Protein AF-A0A1H8SR52-F1 (afdb_monomer)

Secondary structure (DSSP, 8-state):
--------HHHHHHHHS------HHHHHHHHHHHHHHHHHHHHHHHHHHHHHHT-HHHHHHHHHHHHHHHHHHHHHHHS-SSSPPP---HHHHHHHHHHHHHHHHHHHHHHHHHTSSPBTTB-TTSSTTHHHHHHHHHHHHHHHHHHHHHHHHTT-----

Solvent-accessible surface area (backbone atoms only — not comparable to full-atom values): 8912 Å² total; per-residue (Å²): 134,83,83,82,86,62,79,53,67,74,58,57,54,60,71,70,46,78,74,72,80,78,48,72,66,56,53,48,52,49,36,36,51,55,25,40,54,51,49,54,64,42,29,44,68,52,50,51,56,53,62,73,67,72,44,67,64,63,47,53,24,48,49,38,18,49,53,29,36,23,51,40,44,17,43,28,65,72,59,45,82,73,63,62,58,68,74,91,43,78,67,51,49,53,51,47,33,51,50,51,34,50,31,52,52,48,10,54,52,50,18,55,65,74,60,72,59,84,53,92,95,50,70,43,84,83,48,71,52,55,62,27,17,53,45,10,18,49,36,19,41,52,47,52,67,45,44,35,57,54,42,40,76,72,70,65,64,73,89,127

Radius of gyration: 21.66 Å; Cα contacts (8 Å, |Δi|>4): 151; chains: 1; bounding box: 38×50×80 Å

InterPro domains:
  IPR058528 Domain of unknown function DUF8215 [PF26650] (25-154)

Sequence (160 aa):
MPPNRGTDLSTEQRQLRPRKEESSFSKWLQDVFDATAEVLVFTIPILGVVFLTGDVEVTFILLAALCSLVLGVAIQRHRPLGLPWPGMTPLLVLVRLVVYNVALAAGLALGGLLFADPIVGFSWVEQPILGPSLIAALVGVVAVVGFPYLARALGHVRHG

Foldseek 3Di:
DDDPPDDPVVNVVVVPPPPDPQDLVNLLVVLLVVLLVLLCVLQVVVVVVLVVVVDPLLVLLLVLLSVLLSNLRSCCQSPNPPFHDFDDDPVLSVVSSVLSNVLQVVLQVCLCVVQVDADPPDPCVVVVRPSSSVSSSVSSNVSSNCSSVVCVVVVRRDDD

Organism: NCBI:txid660520

Structure (mmCIF, N/CA/C/O backbone):
data_AF-A0A1H8SR52-F1
#
_entry.id   AF-A0A1H8SR52-F1
#
loop_
_atom_site.group_PDB
_atom_site.id
_atom_site.type_symbol
_atom_site.label_atom_id
_atom_site.label_alt_id
_atom_site.label_comp_id
_atom_site.label_asym_id
_atom_site.label_entity_id
_atom_site.label_seq_id
_atom_site.pdbx_PDB_ins_code
_atom_site.Cartn_x
_atom_site.Cartn_y
_atom_site.Cartn_z
_atom_site.occupancy
_atom_site.B_iso_or_equiv
_atom_site.auth_seq_id
_atom_site.auth_comp_id
_atom_site.auth_asym_id
_atom_site.auth_atom_id
_atom_site.pdbx_PDB_model_num
ATOM 1 N N . MET A 1 1 ? 11.692 35.547 50.231 1.00 48.94 1 MET A N 1
ATOM 2 C CA . MET A 1 1 ? 10.451 35.021 49.625 1.00 48.94 1 MET A CA 1
ATOM 3 C C . MET A 1 1 ? 10.848 34.109 48.474 1.00 48.94 1 MET A C 1
ATOM 5 O O . MET A 1 1 ? 11.544 34.594 47.590 1.00 48.94 1 MET A O 1
ATOM 9 N N . PRO A 1 2 ? 10.538 32.804 48.515 1.00 50.22 2 PRO A N 1
ATOM 10 C CA . PRO A 1 2 ? 10.863 31.903 47.415 1.00 50.22 2 PRO A CA 1
ATOM 11 C C . PRO A 1 2 ? 9.919 32.150 46.220 1.00 50.22 2 PRO A C 1
ATOM 13 O O . PRO A 1 2 ? 8.781 32.578 46.427 1.00 50.22 2 PRO A O 1
ATOM 16 N N . PRO A 1 3 ? 10.372 31.920 44.975 1.00 52.81 3 PRO A N 1
ATOM 17 C CA . PRO A 1 3 ? 9.579 32.180 43.780 1.00 52.81 3 PRO A CA 1
ATOM 18 C C . PRO A 1 3 ? 8.415 31.189 43.664 1.00 52.81 3 PRO A C 1
ATOM 20 O O . PRO A 1 3 ? 8.591 29.974 43.762 1.00 52.81 3 PRO A O 1
ATOM 23 N N . ASN A 1 4 ? 7.223 31.741 43.449 1.00 59.91 4 ASN A N 1
ATOM 24 C CA . ASN A 1 4 ? 5.961 31.037 43.263 1.00 59.91 4 ASN A CA 1
ATOM 25 C C . ASN A 1 4 ? 6.012 30.188 41.977 1.00 59.91 4 ASN A C 1
ATOM 27 O O . ASN A 1 4 ? 5.739 30.685 40.887 1.00 59.91 4 ASN A O 1
ATOM 31 N N . ARG A 1 5 ? 6.387 28.906 42.090 1.00 60.75 5 ARG A N 1
ATOM 32 C CA . ARG A 1 5 ? 6.192 27.889 41.038 1.00 60.75 5 ARG A CA 1
ATOM 33 C C . ARG A 1 5 ? 4.723 27.451 41.024 1.00 60.75 5 ARG A C 1
ATOM 35 O O . ARG A 1 5 ? 4.415 26.295 41.286 1.00 60.75 5 ARG A O 1
ATOM 42 N N . GLY A 1 6 ? 3.825 28.396 40.780 1.00 58.75 6 GLY A N 1
ATOM 43 C CA . GLY A 1 6 ? 2.430 28.112 40.478 1.00 58.75 6 GLY A CA 1
ATOM 44 C C . GLY A 1 6 ? 2.286 28.059 38.968 1.00 58.75 6 GLY A C 1
ATOM 45 O O . GLY A 1 6 ? 2.507 29.068 38.300 1.00 58.75 6 GLY A O 1
ATOM 46 N N . THR A 1 7 ? 1.964 26.887 38.429 1.00 60.34 7 THR A N 1
ATOM 47 C CA . THR A 1 7 ? 1.336 26.770 37.114 1.00 60.34 7 THR A CA 1
ATOM 48 C C . THR A 1 7 ? 0.222 27.808 37.036 1.00 60.34 7 THR A C 1
ATOM 50 O O . THR A 1 7 ? -0.629 27.880 37.918 1.00 60.34 7 THR A O 1
ATOM 53 N N . ASP A 1 8 ? 0.290 28.688 36.037 1.00 72.06 8 ASP A N 1
ATOM 54 C CA . ASP A 1 8 ? -0.701 29.745 35.856 1.00 72.06 8 ASP A CA 1
ATOM 55 C C . ASP A 1 8 ? -2.099 29.104 35.838 1.00 72.06 8 ASP A C 1
ATOM 57 O O . ASP A 1 8 ? -2.333 28.146 35.096 1.00 72.06 8 ASP A O 1
ATOM 61 N N . LEU A 1 9 ? -3.018 29.611 36.665 1.00 61.41 9 LEU A N 1
ATOM 62 C CA . LEU A 1 9 ? -4.398 29.123 36.777 1.00 61.41 9 LEU A CA 1
ATOM 63 C C . LEU A 1 9 ? -5.088 29.082 35.405 1.00 61.41 9 LEU A C 1
ATOM 65 O O . LEU A 1 9 ? -5.929 28.219 35.151 1.00 61.41 9 LEU A O 1
ATOM 69 N N . SER A 1 10 ? -4.682 29.969 34.490 1.00 63.56 10 SER A N 1
ATOM 70 C CA . SER A 1 10 ? -5.146 29.975 33.100 1.00 63.56 10 SER A CA 1
ATOM 71 C C . SER A 1 10 ? -4.741 28.709 32.320 1.00 63.56 10 SER A C 1
ATOM 73 O O . SER A 1 10 ? -5.461 28.263 31.422 1.00 63.56 10 SER A O 1
ATOM 75 N N . THR A 1 11 ? -3.612 28.096 32.681 1.00 62.91 11 THR A N 1
ATOM 76 C CA . THR A 1 11 ? -3.069 26.868 32.085 1.00 62.91 11 THR A CA 1
ATOM 77 C C . THR A 1 11 ? -3.780 25.633 32.635 1.00 62.91 11 THR A C 1
ATOM 79 O O . THR A 1 11 ? -4.145 24.749 31.860 1.00 62.91 11 THR A O 1
ATOM 82 N N . GLU A 1 12 ? -4.071 25.598 33.937 1.00 64.31 12 GLU A N 1
ATOM 83 C CA . GLU A 1 12 ? -4.844 24.510 34.560 1.00 64.31 12 GLU A CA 1
ATOM 84 C C . GLU A 1 12 ? -6.306 24.504 34.087 1.00 64.31 12 GLU A C 1
ATOM 86 O O . GLU A 1 12 ? -6.859 23.455 33.749 1.00 64.31 12 GLU A O 1
ATOM 91 N N . GLN A 1 13 ? -6.917 25.680 33.918 1.00 63.00 13 GLN A N 1
ATOM 92 C CA . GLN A 1 13 ? -8.271 25.798 33.364 1.00 63.00 13 GLN A CA 1
ATOM 93 C C . GLN A 1 13 ? -8.375 25.335 31.901 1.00 63.00 13 GLN A C 1
ATOM 95 O O . GLN A 1 13 ? -9.432 24.863 31.478 1.00 63.00 13 GLN A O 1
ATOM 100 N N . ARG A 1 14 ? -7.291 25.422 31.114 1.00 60.44 14 ARG A N 1
ATOM 101 C CA . ARG A 1 14 ? -7.257 24.877 29.744 1.00 60.44 14 ARG A CA 1
ATOM 102 C C . ARG A 1 14 ? -7.215 23.351 29.719 1.00 60.44 14 ARG A C 1
ATOM 104 O O . ARG A 1 14 ? -7.763 22.774 28.784 1.00 60.44 14 ARG A O 1
ATOM 111 N N . GLN A 1 15 ? -6.610 22.713 30.721 1.00 60.88 15 GLN A N 1
ATOM 112 C CA . GLN A 1 15 ? -6.565 21.250 30.836 1.00 60.88 15 GLN A CA 1
ATOM 113 C C . GLN A 1 15 ? -7.907 20.659 31.289 1.00 60.88 15 GLN A C 1
ATOM 115 O O . GLN A 1 15 ? -8.252 19.551 30.889 1.00 60.88 15 GLN A O 1
ATOM 120 N N . LEU A 1 16 ? -8.680 21.414 32.076 1.00 57.12 16 LEU A N 1
ATOM 121 C CA . LEU A 1 16 ? -9.991 21.000 32.591 1.00 57.12 16 LEU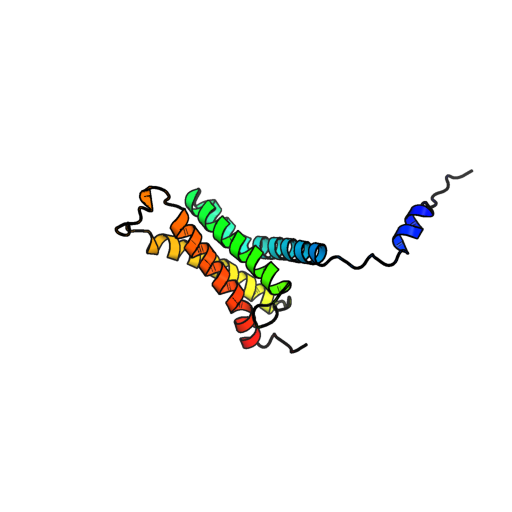 A CA 1
ATOM 122 C C . LEU A 1 16 ? -11.153 21.275 31.628 1.00 57.12 16 LEU A C 1
ATOM 124 O O . LEU A 1 16 ? -12.273 20.818 31.865 1.00 57.12 16 LEU A O 1
ATOM 128 N N . ARG A 1 17 ? -10.925 22.028 30.544 1.00 55.34 17 ARG A N 1
ATOM 129 C CA . ARG A 1 17 ? -11.972 22.278 29.553 1.00 55.34 17 ARG A CA 1
ATOM 130 C C . ARG A 1 17 ? -12.298 20.953 28.853 1.00 55.34 17 ARG A C 1
ATOM 132 O O . ARG A 1 17 ? -11.373 20.338 28.321 1.00 55.34 17 ARG A O 1
ATOM 139 N N . PRO A 1 18 ? -13.577 20.526 28.795 1.00 57.84 18 PRO A N 1
ATOM 140 C CA . PRO A 1 18 ? -13.975 19.379 27.989 1.00 57.84 18 PRO A CA 1
ATOM 141 C C . PRO A 1 18 ? -13.397 19.573 26.592 1.00 57.84 18 PRO A C 1
ATOM 143 O O . PRO A 1 18 ? -13.639 20.612 25.966 1.00 57.84 18 PRO A O 1
ATOM 146 N N . ARG A 1 19 ? -12.536 18.644 26.158 1.00 60.78 19 ARG A N 1
ATOM 147 C CA . ARG A 1 19 ? -11.845 18.749 24.873 1.00 60.78 19 ARG A CA 1
ATOM 148 C C . ARG A 1 19 ? -12.929 18.936 23.819 1.00 60.78 19 ARG A C 1
ATOM 150 O O . ARG A 1 19 ? -13.797 18.080 23.686 1.00 60.78 19 ARG A O 1
ATOM 157 N N . LYS A 1 20 ? -12.922 20.099 23.155 1.00 61.72 20 LYS A N 1
ATOM 158 C CA . LYS A 1 20 ? -13.874 20.444 22.093 1.00 61.72 20 LYS A CA 1
ATOM 159 C C . LYS A 1 20 ? -13.948 19.235 21.163 1.00 61.72 20 LYS A C 1
ATOM 161 O O . LYS A 1 20 ? -12.884 18.771 20.752 1.00 61.72 20 LYS A O 1
ATOM 166 N N . GLU A 1 21 ? -15.154 18.709 20.933 1.00 61.69 21 GLU A N 1
ATOM 167 C CA . GLU A 1 21 ? -15.366 17.514 20.113 1.00 61.69 21 GLU A CA 1
ATOM 168 C C . GLU A 1 21 ? -14.483 17.587 18.873 1.00 61.69 21 GLU A C 1
ATOM 170 O O . GLU A 1 21 ? -14.488 18.576 18.133 1.00 61.69 21 GLU A O 1
ATOM 175 N N . GLU A 1 22 ? -13.632 16.578 18.725 1.00 70.44 22 GLU A N 1
ATOM 176 C CA . GLU A 1 22 ? -12.631 16.566 17.679 1.00 70.44 22 GLU A CA 1
ATOM 177 C C . GLU A 1 22 ? -13.330 16.570 16.319 1.00 70.44 22 GLU A C 1
ATOM 179 O O . GLU A 1 22 ? -14.153 15.696 16.029 1.00 70.44 22 GLU A O 1
ATOM 184 N N . SER A 1 23 ? -13.032 17.581 15.499 1.00 84.69 23 SER A N 1
ATOM 185 C CA . SER A 1 23 ? -13.690 17.746 14.207 1.00 84.69 23 SER A CA 1
ATOM 186 C C . SER A 1 23 ? -13.415 16.536 13.313 1.00 84.69 23 SER A C 1
ATOM 188 O O . SER A 1 23 ? -12.329 15.956 13.344 1.00 84.69 23 SER A O 1
ATOM 190 N N . SER A 1 24 ? -14.381 16.172 12.461 1.00 87.19 24 SER A N 1
ATOM 191 C CA . SER A 1 24 ? -14.206 15.076 11.492 1.00 87.19 24 SER A CA 1
ATOM 192 C C . SER A 1 24 ? -12.951 15.260 10.631 1.00 87.19 24 SER A C 1
ATOM 194 O O . SER A 1 24 ? -12.305 14.282 10.272 1.00 87.19 24 SER A O 1
ATOM 196 N N . PHE A 1 25 ? -12.591 16.513 10.332 1.00 88.06 25 PHE A N 1
ATOM 197 C CA . PHE A 1 25 ? -11.381 16.855 9.592 1.00 88.06 25 PHE A CA 1
ATOM 198 C C . PHE A 1 25 ? -10.096 16.597 10.395 1.00 88.06 25 PHE A C 1
ATOM 200 O O . PHE A 1 25 ? -9.133 16.089 9.834 1.00 88.06 25 PHE A O 1
ATOM 207 N N . SER A 1 26 ? -10.088 16.890 11.703 1.00 89.62 26 SER A N 1
ATOM 208 C CA . SER A 1 26 ? -8.954 16.581 12.589 1.00 89.62 26 SER A CA 1
ATOM 209 C C . SER A 1 26 ? -8.695 15.077 12.641 1.00 89.62 26 SER A C 1
ATOM 211 O O . SER A 1 26 ? -7.561 14.649 12.447 1.00 89.62 26 SER A O 1
ATOM 213 N N . LYS A 1 27 ? -9.756 14.274 12.795 1.00 90.19 27 LYS A N 1
ATOM 214 C CA . LYS A 1 27 ? -9.646 12.807 12.780 1.00 90.19 27 LYS A CA 1
ATOM 215 C C . LYS A 1 27 ? -9.139 12.284 11.443 1.00 90.19 27 LYS A C 1
ATOM 217 O O . LYS A 1 27 ? -8.243 11.457 11.418 1.00 90.19 27 LYS A O 1
ATOM 222 N N . TRP A 1 28 ? -9.660 12.812 10.334 1.00 91.38 28 TRP A N 1
ATOM 223 C CA . TRP A 1 28 ? -9.183 12.435 9.004 1.00 91.38 28 TRP A CA 1
ATOM 224 C C . TRP A 1 28 ? -7.696 12.764 8.803 1.00 91.38 28 TRP A C 1
ATOM 226 O O . TRP A 1 28 ? -6.951 11.931 8.296 1.00 91.38 28 TRP A O 1
ATOM 236 N N . LEU A 1 29 ? -7.234 13.941 9.241 1.00 93.88 29 LEU A N 1
ATOM 237 C CA . LEU A 1 29 ? -5.808 14.279 9.197 1.00 93.88 29 LEU A CA 1
ATOM 238 C C . LEU A 1 29 ? -4.975 13.333 10.063 1.00 93.88 29 LEU A C 1
ATOM 240 O O . LEU A 1 29 ? -3.909 12.901 9.631 1.00 93.88 29 LEU A O 1
ATOM 244 N N . GLN A 1 30 ? -5.457 12.992 11.258 1.00 93.56 30 GLN A N 1
ATOM 245 C CA . GLN A 1 30 ? -4.795 12.017 12.118 1.00 93.56 30 GLN A CA 1
ATOM 246 C C . GLN A 1 30 ? -4.700 10.644 11.436 1.00 93.56 30 GLN A C 1
ATOM 248 O O . GLN A 1 30 ? -3.617 10.064 11.407 1.00 93.56 30 GLN A O 1
ATOM 253 N N . ASP A 1 31 ? -5.776 10.175 10.796 1.00 94.44 31 ASP A N 1
ATOM 254 C CA . ASP A 1 31 ? -5.782 8.926 10.027 1.00 94.44 31 ASP A CA 1
ATOM 255 C C . ASP A 1 31 ? -4.743 8.953 8.894 1.00 94.44 31 ASP A C 1
ATOM 257 O O . ASP A 1 31 ? -4.055 7.954 8.672 1.00 94.44 31 ASP A O 1
ATOM 261 N N . VAL A 1 32 ? -4.592 10.092 8.205 1.00 96.44 32 VAL A N 1
ATOM 262 C CA . VAL A 1 32 ? -3.574 10.294 7.159 1.00 96.44 32 VAL A CA 1
ATOM 263 C C . VAL A 1 32 ? -2.159 10.261 7.736 1.00 96.44 32 VAL A C 1
ATOM 265 O O . VAL A 1 32 ? -1.299 9.585 7.170 1.00 96.44 32 VAL A O 1
ATOM 268 N N . PHE A 1 33 ? -1.892 10.942 8.854 1.00 96.50 33 PHE A N 1
ATOM 269 C CA . PHE A 1 33 ? -0.571 10.917 9.494 1.00 96.50 33 PHE A CA 1
ATOM 270 C C . PHE A 1 33 ? -0.208 9.521 10.004 1.00 96.50 33 PHE A C 1
ATOM 272 O O . PHE A 1 33 ? 0.896 9.043 9.737 1.00 96.50 33 PHE A O 1
ATOM 279 N N . ASP A 1 34 ? -1.142 8.837 10.661 1.00 95.50 34 ASP A N 1
ATOM 280 C CA . ASP A 1 34 ? -0.924 7.486 11.173 1.00 95.50 34 ASP A CA 1
ATOM 281 C C . ASP A 1 34 ? -0.740 6.479 10.028 1.00 95.50 34 ASP A C 1
ATOM 283 O O . ASP A 1 34 ? 0.090 5.573 10.125 1.00 95.50 34 ASP A O 1
ATOM 287 N N . ALA A 1 35 ? -1.485 6.630 8.926 1.00 96.38 35 ALA A N 1
ATOM 288 C CA . ALA A 1 35 ? -1.289 5.834 7.716 1.00 96.38 35 ALA A CA 1
ATOM 289 C C . ALA A 1 35 ? 0.077 6.113 7.074 1.00 96.38 35 ALA A C 1
ATOM 291 O O . ALA A 1 35 ? 0.766 5.180 6.671 1.00 96.38 35 ALA A O 1
ATOM 292 N N . THR A 1 36 ? 0.495 7.380 7.024 1.00 97.56 36 THR A N 1
ATOM 293 C CA . THR A 1 36 ? 1.803 7.785 6.490 1.00 97.56 36 THR A CA 1
ATOM 294 C C . THR A 1 36 ? 2.934 7.152 7.291 1.00 97.56 36 THR A C 1
ATOM 296 O O . THR A 1 36 ? 3.814 6.519 6.711 1.00 97.56 36 THR A O 1
ATOM 299 N N . ALA A 1 37 ? 2.894 7.270 8.620 1.00 96.88 37 ALA A N 1
ATOM 300 C CA . ALA A 1 37 ? 3.900 6.687 9.500 1.00 96.88 37 ALA A CA 1
ATOM 301 C C . ALA A 1 37 ? 3.956 5.159 9.355 1.00 96.88 37 ALA A C 1
ATOM 303 O O . ALA A 1 37 ? 5.037 4.593 9.204 1.00 96.88 37 ALA A O 1
ATOM 304 N N . GLU A 1 38 ? 2.797 4.497 9.342 1.00 96.31 38 GLU A N 1
ATOM 305 C CA . GLU A 1 38 ? 2.712 3.050 9.152 1.00 96.31 38 GLU A CA 1
ATOM 306 C C . GLU A 1 38 ? 3.319 2.605 7.816 1.00 96.31 38 GLU A C 1
ATOM 308 O O . GLU A 1 38 ? 4.187 1.729 7.792 1.00 96.31 38 GLU A O 1
ATOM 313 N N . VAL A 1 39 ? 2.856 3.193 6.708 1.00 97.56 39 VAL A N 1
ATOM 314 C CA . VAL A 1 39 ? 3.295 2.817 5.361 1.00 97.56 39 VAL A CA 1
ATOM 315 C C . VAL A 1 39 ? 4.788 3.073 5.219 1.00 97.56 39 VAL A C 1
ATOM 317 O O . VAL A 1 39 ? 5.504 2.171 4.799 1.00 97.56 39 VAL A O 1
ATOM 320 N N . LEU A 1 40 ? 5.295 4.241 5.620 1.00 96.88 40 LEU A N 1
ATOM 321 C CA . LEU A 1 40 ? 6.725 4.539 5.517 1.00 96.88 40 LEU A CA 1
ATOM 322 C C . LEU A 1 40 ? 7.578 3.543 6.306 1.00 96.88 40 LEU A C 1
ATOM 324 O O . LEU A 1 40 ? 8.531 3.003 5.754 1.00 96.88 40 LEU A O 1
ATOM 328 N N . VAL A 1 41 ? 7.219 3.243 7.558 1.00 97.25 41 VAL A N 1
ATOM 329 C CA . VAL A 1 41 ? 7.985 2.302 8.393 1.00 97.25 41 VAL A CA 1
ATOM 330 C C . VAL A 1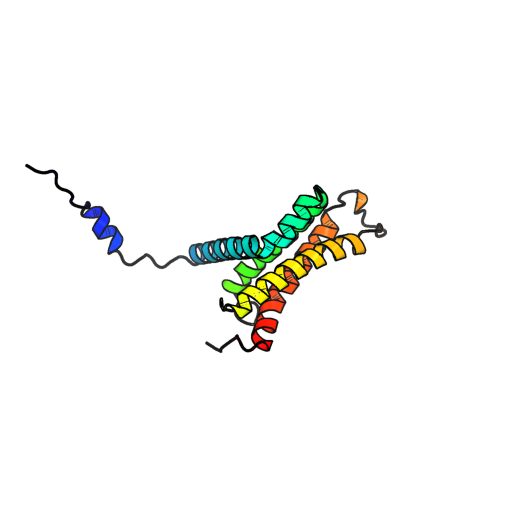 41 ? 7.972 0.893 7.805 1.00 97.25 41 VAL A C 1
ATOM 332 O O . VAL A 1 41 ? 9.017 0.251 7.704 1.00 97.25 41 VAL A O 1
ATOM 335 N N . PHE A 1 42 ? 6.810 0.399 7.382 1.00 97.81 42 PHE A N 1
ATOM 336 C CA . PHE A 1 42 ? 6.706 -0.954 6.838 1.00 97.81 42 PHE A CA 1
ATOM 337 C C . PHE A 1 42 ? 7.261 -1.081 5.417 1.00 97.81 42 PHE A C 1
ATOM 339 O O . PHE A 1 42 ? 7.559 -2.188 4.984 1.00 97.81 42 PHE A O 1
ATOM 346 N N . THR A 1 43 ? 7.467 0.017 4.697 1.00 97.62 43 THR A N 1
ATOM 347 C CA . THR A 1 43 ? 8.044 -0.002 3.342 1.00 97.62 43 THR A CA 1
ATOM 348 C C . THR A 1 43 ? 9.549 0.266 3.315 1.00 97.62 43 THR A C 1
ATOM 350 O O . THR A 1 43 ? 10.144 0.212 2.243 1.00 97.62 43 THR A O 1
ATOM 353 N N . ILE A 1 44 ? 10.207 0.467 4.468 1.00 97.25 44 ILE A N 1
ATOM 354 C CA . ILE A 1 44 ? 11.669 0.664 4.549 1.00 97.25 44 ILE A CA 1
ATOM 355 C C . ILE A 1 44 ? 12.467 -0.357 3.714 1.00 97.25 44 ILE A C 1
ATOM 357 O O . ILE A 1 44 ? 13.379 0.075 3.009 1.00 97.25 44 ILE A O 1
ATOM 361 N N . PRO A 1 45 ? 12.165 -1.674 3.727 1.00 97.38 45 PRO A N 1
ATOM 362 C CA . PRO A 1 45 ? 12.934 -2.633 2.937 1.00 97.38 45 PRO A CA 1
ATOM 363 C C . PRO A 1 45 ? 12.917 -2.330 1.432 1.00 97.38 45 PRO A C 1
ATOM 365 O O . PRO A 1 45 ? 13.982 -2.221 0.825 1.00 97.38 45 PRO A O 1
ATOM 368 N N . ILE A 1 46 ? 11.737 -2.140 0.828 1.00 95.69 46 ILE A N 1
ATOM 369 C CA . ILE A 1 46 ? 11.638 -1.826 -0.605 1.00 95.69 46 ILE A CA 1
ATOM 370 C C . ILE A 1 46 ? 12.155 -0.419 -0.924 1.00 95.69 46 ILE A C 1
ATOM 372 O O . ILE A 1 46 ? 12.777 -0.234 -1.967 1.00 95.69 46 ILE A O 1
ATOM 376 N N . LEU A 1 47 ? 11.987 0.551 -0.014 1.00 95.38 47 LEU A N 1
ATOM 377 C CA . LEU A 1 47 ? 12.603 1.876 -0.145 1.00 95.38 47 LEU A CA 1
ATOM 378 C C . LEU A 1 47 ? 14.130 1.763 -0.230 1.00 95.38 47 LEU A C 1
ATOM 380 O O . LEU A 1 47 ? 14.740 2.417 -1.069 1.00 95.38 47 LEU A O 1
ATOM 384 N N . GLY A 1 48 ? 14.742 0.904 0.591 1.00 95.88 48 GLY A N 1
ATOM 385 C CA . GLY A 1 48 ? 16.176 0.624 0.540 1.00 95.88 48 GLY A CA 1
ATOM 386 C C . GLY A 1 48 ? 16.604 0.008 -0.792 1.00 95.88 48 GLY A C 1
ATOM 387 O O . GLY A 1 48 ? 17.600 0.434 -1.366 1.00 95.88 48 GLY A O 1
ATOM 388 N N . VAL A 1 49 ? 15.827 -0.941 -1.324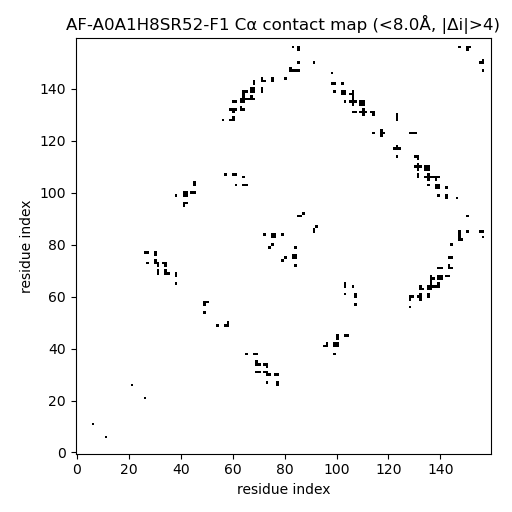 1.00 94.56 49 VAL A N 1
ATOM 389 C CA . VAL A 1 49 ? 16.096 -1.540 -2.643 1.00 94.56 49 VAL A CA 1
ATOM 390 C C . VAL A 1 49 ? 16.033 -0.490 -3.752 1.00 94.56 49 VAL A C 1
ATOM 392 O O . VAL A 1 49 ? 16.961 -0.413 -4.552 1.00 94.56 49 VAL A O 1
ATOM 395 N N . VAL A 1 50 ? 14.987 0.341 -3.786 1.00 93.62 50 VAL A N 1
ATOM 396 C CA . VAL A 1 50 ? 14.846 1.399 -4.802 1.00 93.62 50 VAL A CA 1
ATOM 397 C C . VAL A 1 50 ? 15.923 2.470 -4.646 1.00 93.62 50 VAL A C 1
ATOM 399 O O . VAL A 1 50 ? 16.490 2.918 -5.633 1.00 93.62 50 VAL A O 1
ATOM 402 N N . PHE A 1 51 ? 16.282 2.841 -3.418 1.00 93.81 51 PHE A N 1
ATOM 403 C CA . PHE A 1 51 ? 17.376 3.782 -3.185 1.00 93.81 51 PHE A CA 1
ATOM 404 C C . PHE A 1 51 ? 18.705 3.279 -3.772 1.00 93.81 51 PHE A C 1
ATOM 406 O O . PHE A 1 51 ? 19.467 4.062 -4.335 1.00 93.81 51 PHE A O 1
ATOM 413 N N . LEU A 1 52 ? 18.967 1.971 -3.691 1.00 94.81 52 LEU A N 1
ATOM 414 C CA . LEU A 1 52 ? 20.175 1.357 -4.245 1.00 94.81 52 LEU A CA 1
ATOM 415 C C . LEU A 1 52 ? 20.196 1.299 -5.780 1.00 94.81 52 LEU A C 1
ATOM 417 O O . LEU A 1 52 ? 21.283 1.166 -6.339 1.00 94.81 52 LEU A O 1
ATOM 421 N N . THR A 1 53 ? 19.053 1.401 -6.472 1.00 90.69 53 THR A N 1
ATOM 422 C CA . THR A 1 53 ? 19.054 1.449 -7.947 1.00 90.69 53 THR A CA 1
ATOM 423 C C . THR A 1 53 ? 19.547 2.794 -8.476 1.00 90.69 53 THR A C 1
ATOM 425 O O . THR A 1 53 ? 20.068 2.849 -9.587 1.00 90.69 53 THR A O 1
ATOM 428 N N . GLY A 1 54 ? 19.398 3.872 -7.696 1.00 85.69 54 GLY A N 1
ATOM 429 C CA . GLY A 1 54 ? 19.756 5.232 -8.111 1.00 85.69 54 GLY A CA 1
ATOM 430 C C . GLY A 1 54 ? 18.890 5.788 -9.248 1.00 85.69 54 GLY A C 1
ATOM 431 O O . GLY A 1 54 ? 19.244 6.804 -9.842 1.00 85.69 54 GLY A O 1
ATOM 432 N N . ASP A 1 55 ? 17.772 5.130 -9.557 1.00 87.75 55 ASP A N 1
ATOM 433 C CA . ASP A 1 55 ? 16.914 5.467 -10.688 1.00 87.75 55 ASP A CA 1
ATOM 434 C C . ASP A 1 55 ? 15.788 6.428 -10.266 1.00 87.75 55 ASP A C 1
ATOM 436 O O . ASP A 1 55 ? 14.946 6.135 -9.404 1.00 87.75 55 ASP A O 1
ATOM 440 N N . VAL A 1 56 ? 15.781 7.609 -10.886 1.00 87.12 56 VAL A N 1
ATOM 441 C CA . VAL A 1 56 ? 14.802 8.669 -10.627 1.00 87.12 56 VAL A CA 1
ATOM 442 C C . VAL A 1 56 ? 13.404 8.259 -11.096 1.00 87.12 56 VAL A C 1
ATOM 444 O O . VAL A 1 56 ? 12.426 8.560 -10.409 1.00 87.12 56 VAL A O 1
ATOM 447 N N . GLU A 1 57 ? 13.284 7.545 -12.214 1.00 87.75 57 GLU A N 1
ATOM 448 C CA . GLU A 1 57 ? 11.991 7.111 -12.752 1.00 87.75 57 GLU A CA 1
ATOM 449 C C . GLU A 1 57 ? 11.340 6.093 -11.816 1.00 87.75 57 GLU A C 1
ATOM 451 O O . GLU A 1 57 ? 10.183 6.258 -11.419 1.00 87.75 57 GLU A O 1
ATOM 456 N N . VAL A 1 58 ? 12.115 5.104 -11.362 1.00 88.81 58 VAL A N 1
ATOM 457 C CA . VAL A 1 58 ? 11.668 4.113 -10.368 1.00 88.81 58 VAL A CA 1
ATOM 458 C C . VAL A 1 58 ? 11.228 4.803 -9.075 1.00 88.81 58 VAL A C 1
ATOM 460 O O . VAL A 1 58 ? 10.217 4.421 -8.479 1.00 88.81 58 VAL A O 1
ATOM 463 N N . THR A 1 59 ? 11.929 5.864 -8.667 1.00 90.88 59 THR A N 1
ATOM 464 C CA . THR A 1 59 ? 11.562 6.665 -7.491 1.00 90.88 59 THR A CA 1
ATOM 465 C C . THR A 1 59 ? 10.208 7.362 -7.670 1.00 90.88 59 THR 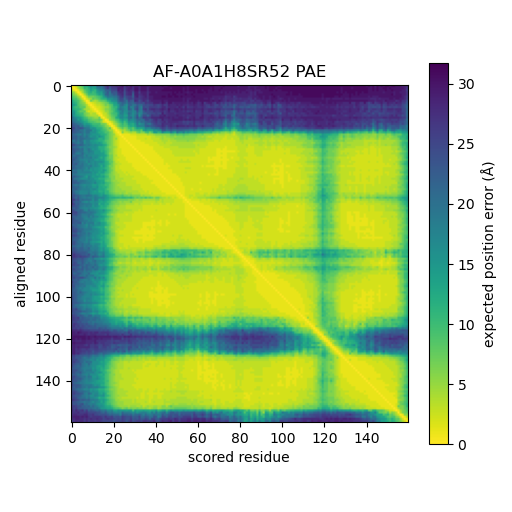A C 1
ATOM 467 O O . THR A 1 59 ? 9.379 7.322 -6.758 1.00 90.88 59 THR A O 1
ATOM 470 N N . PHE A 1 60 ? 9.930 7.958 -8.834 1.00 90.12 60 PHE A N 1
ATOM 471 C CA . PHE A 1 60 ? 8.626 8.579 -9.111 1.00 90.12 60 PHE A CA 1
ATOM 472 C C . PHE A 1 60 ? 7.480 7.562 -9.130 1.00 90.12 60 PHE A C 1
ATOM 474 O O . PHE A 1 60 ? 6.423 7.814 -8.544 1.00 90.12 60 PHE A O 1
ATOM 481 N N . ILE A 1 61 ? 7.698 6.399 -9.745 1.00 92.06 61 ILE A N 1
ATOM 482 C CA . ILE A 1 61 ? 6.707 5.315 -9.784 1.00 92.06 61 ILE A CA 1
ATOM 483 C C . ILE A 1 61 ? 6.407 4.824 -8.362 1.00 92.06 61 ILE A C 1
ATOM 485 O O . ILE A 1 61 ? 5.244 4.651 -7.983 1.00 92.06 61 ILE A O 1
ATOM 489 N N . LEU A 1 62 ? 7.449 4.658 -7.543 1.00 94.19 62 LEU A N 1
ATOM 490 C CA . LEU A 1 62 ? 7.313 4.276 -6.141 1.00 94.19 62 LEU A CA 1
ATOM 491 C C . LEU A 1 62 ? 6.524 5.318 -5.339 1.00 94.19 62 LEU A C 1
ATOM 493 O O . LEU A 1 62 ? 5.656 4.946 -4.551 1.00 94.19 62 LEU A O 1
ATOM 497 N N . LEU A 1 63 ? 6.782 6.612 -5.551 1.00 94.81 63 LEU A N 1
ATOM 498 C CA . LEU A 1 63 ? 6.046 7.692 -4.888 1.00 94.81 63 LEU A CA 1
ATOM 499 C C . LEU A 1 63 ? 4.548 7.643 -5.207 1.00 94.81 63 LEU A C 1
ATOM 501 O O . LEU A 1 63 ? 3.733 7.795 -4.297 1.00 94.81 63 LEU A O 1
ATOM 505 N N . ALA A 1 64 ? 4.170 7.374 -6.459 1.00 94.62 64 ALA A N 1
ATOM 506 C CA . ALA A 1 64 ? 2.764 7.214 -6.830 1.00 94.62 64 ALA A CA 1
ATOM 507 C C . ALA A 1 64 ? 2.100 6.054 -6.064 1.00 94.62 64 ALA A C 1
ATOM 509 O O . ALA A 1 64 ? 0.991 6.199 -5.536 1.00 94.62 64 ALA A O 1
ATOM 510 N N . ALA A 1 65 ? 2.800 4.926 -5.935 1.00 95.94 65 ALA A N 1
ATOM 511 C CA . ALA A 1 65 ? 2.319 3.770 -5.185 1.00 95.94 65 ALA A CA 1
ATOM 512 C C . ALA A 1 65 ? 2.240 4.026 -3.669 1.00 95.94 65 ALA A C 1
ATOM 514 O O . ALA A 1 65 ? 1.259 3.639 -3.032 1.00 95.94 65 ALA A O 1
ATOM 515 N N . LEU A 1 66 ? 3.221 4.726 -3.092 1.00 97.31 66 LEU A N 1
ATOM 516 C CA . LEU A 1 66 ? 3.215 5.127 -1.682 1.00 97.31 66 LEU A CA 1
ATOM 517 C C . LEU A 1 66 ? 2.056 6.075 -1.373 1.00 97.31 66 LEU A C 1
ATOM 519 O O . LEU A 1 66 ? 1.329 5.846 -0.409 1.00 97.31 66 LEU A O 1
ATOM 523 N N . CYS A 1 67 ? 1.836 7.095 -2.205 1.00 97.31 67 CYS A N 1
ATOM 524 C CA . CYS A 1 67 ? 0.695 8.000 -2.066 1.00 97.31 67 CYS A CA 1
ATOM 525 C C . CYS A 1 67 ? -0.633 7.237 -2.120 1.00 97.31 67 CYS A C 1
ATOM 527 O O . CYS A 1 67 ? -1.513 7.476 -1.294 1.00 97.31 67 CYS A O 1
ATOM 529 N N . SER A 1 68 ? -0.756 6.286 -3.051 1.00 97.19 68 SER A N 1
ATOM 530 C CA . SER A 1 68 ? -1.927 5.411 -3.152 1.00 97.19 68 SER A CA 1
ATOM 531 C C . SER A 1 68 ? -2.142 4.576 -1.884 1.00 97.19 68 SER A C 1
ATOM 533 O O . SER A 1 68 ? -3.248 4.557 -1.345 1.00 97.19 68 SER A O 1
ATOM 535 N N . LEU A 1 69 ? -1.087 3.946 -1.352 1.00 96.62 69 LEU A N 1
ATOM 536 C CA . LEU A 1 69 ? -1.154 3.185 -0.100 1.00 96.62 69 LEU A CA 1
ATOM 537 C C . LEU A 1 69 ? -1.565 4.072 1.080 1.00 96.62 69 LEU A C 1
ATOM 539 O O . LEU A 1 69 ? -2.502 3.730 1.795 1.00 96.62 69 LEU A O 1
ATOM 543 N N . VAL A 1 70 ? -0.907 5.217 1.275 1.00 97.69 70 VAL A N 1
ATOM 544 C CA . VAL A 1 70 ? -1.189 6.136 2.390 1.00 97.69 70 VAL A CA 1
ATOM 545 C C . VAL A 1 70 ? -2.630 6.629 2.344 1.00 97.69 70 VAL A C 1
ATOM 547 O O . VAL A 1 70 ? -3.360 6.502 3.330 1.00 97.69 70 VAL A O 1
ATOM 550 N N . LEU A 1 71 ? -3.060 7.157 1.196 1.00 96.62 71 LEU A N 1
ATOM 551 C CA . LEU A 1 71 ? -4.420 7.663 1.034 1.00 96.62 71 LEU A CA 1
ATOM 552 C C . LEU A 1 71 ? -5.441 6.534 1.140 1.00 96.62 71 LEU A C 1
ATOM 554 O O . LEU A 1 71 ? -6.458 6.700 1.805 1.00 96.62 71 LEU A O 1
ATOM 558 N N . GLY A 1 72 ? -5.163 5.377 0.543 1.00 95.44 72 GLY A N 1
ATOM 559 C CA . GLY A 1 72 ? -6.038 4.215 0.609 1.00 95.44 72 GLY A CA 1
ATOM 560 C C . GLY A 1 72 ? -6.244 3.727 2.043 1.00 95.44 72 GLY A C 1
ATOM 561 O O . GLY A 1 72 ? -7.386 3.522 2.454 1.00 95.44 72 GLY A O 1
ATOM 562 N N . VAL A 1 73 ? -5.168 3.578 2.819 1.00 95.88 73 VAL A N 1
ATOM 563 C CA . VAL A 1 73 ? -5.237 3.171 4.232 1.00 95.88 73 VAL A CA 1
ATOM 564 C C . VAL A 1 73 ? -5.998 4.212 5.052 1.00 95.88 73 VAL A C 1
ATOM 566 O O . VAL A 1 73 ? -6.890 3.847 5.820 1.00 95.88 73 VAL A O 1
ATOM 569 N N . ALA A 1 74 ? -5.698 5.501 4.872 1.00 95.00 74 ALA A N 1
ATOM 570 C CA . ALA A 1 74 ? -6.391 6.580 5.573 1.00 95.00 74 ALA A CA 1
ATOM 571 C C . ALA A 1 74 ? -7.895 6.601 5.251 1.00 95.00 74 ALA A C 1
ATOM 573 O O . ALA A 1 74 ? -8.725 6.685 6.156 1.00 95.00 74 ALA A O 1
ATOM 574 N N . ILE A 1 75 ? -8.261 6.449 3.972 1.00 94.31 75 ILE A N 1
ATOM 575 C CA . ILE A 1 75 ? -9.657 6.349 3.532 1.00 94.31 75 ILE A CA 1
ATOM 576 C C . ILE A 1 75 ? -10.325 5.124 4.157 1.00 94.31 75 ILE A C 1
ATOM 578 O O . ILE A 1 75 ? -11.415 5.263 4.704 1.00 94.31 75 ILE A O 1
ATOM 582 N N . GLN A 1 76 ? -9.680 3.953 4.136 1.00 93.31 76 GLN A N 1
ATOM 583 C CA . GLN A 1 76 ? -10.253 2.734 4.712 1.00 93.31 76 GLN A CA 1
ATOM 584 C C . GLN A 1 76 ? -10.473 2.821 6.226 1.00 93.31 76 GLN A C 1
ATOM 586 O O . GLN A 1 76 ? -11.436 2.263 6.747 1.00 93.31 76 GLN A O 1
ATOM 591 N N . ARG A 1 77 ? -9.601 3.527 6.948 1.00 91.75 77 ARG A N 1
ATOM 592 C CA . ARG A 1 77 ? -9.780 3.769 8.387 1.00 91.75 77 ARG A CA 1
ATOM 593 C C . ARG A 1 77 ? -10.921 4.742 8.662 1.00 91.75 77 ARG A C 1
ATOM 595 O O . ARG A 1 77 ? -11.723 4.497 9.558 1.00 91.75 77 ARG A O 1
ATOM 602 N N . HIS A 1 78 ? -11.009 5.811 7.872 1.00 89.69 78 HIS A N 1
ATOM 603 C CA . HIS A 1 78 ? -11.988 6.868 8.089 1.00 89.69 78 HIS A CA 1
ATOM 604 C C . HIS A 1 78 ? -13.403 6.483 7.626 1.00 89.69 78 HIS A C 1
ATOM 606 O O . HIS A 1 78 ? -14.395 6.777 8.295 1.00 89.69 78 HIS A O 1
ATOM 612 N N . ARG A 1 79 ? -13.512 5.850 6.453 1.00 86.75 79 ARG A N 1
ATOM 613 C CA . ARG A 1 79 ? -14.765 5.412 5.822 1.00 86.75 79 ARG A CA 1
ATOM 614 C C . ARG A 1 79 ? -14.549 4.081 5.106 1.00 86.75 79 ARG A C 1
ATOM 616 O O . ARG A 1 79 ? -14.229 4.080 3.914 1.00 86.75 79 ARG A O 1
ATOM 623 N N . PRO A 1 80 ? -14.734 2.954 5.808 1.00 84.69 80 PRO A N 1
ATOM 624 C CA . PRO A 1 80 ? -14.351 1.682 5.249 1.00 84.69 80 PRO A CA 1
ATOM 625 C C . PRO A 1 80 ? -15.178 1.298 4.021 1.00 84.69 80 PRO A C 1
ATOM 627 O O . PRO A 1 80 ? -16.410 1.297 4.051 1.00 84.69 80 PRO A O 1
ATOM 630 N N . LEU A 1 81 ? -14.494 0.931 2.938 1.00 83.44 81 LEU A N 1
ATOM 631 C CA . LEU A 1 81 ? -15.107 0.344 1.747 1.00 83.44 81 LEU A CA 1
ATOM 632 C C . LEU A 1 81 ? -15.219 -1.170 1.979 1.00 83.44 81 LEU A C 1
ATOM 634 O O . LEU A 1 81 ? -14.356 -1.942 1.560 1.00 83.44 81 LEU A O 1
ATOM 638 N N . GLY A 1 82 ? -16.249 -1.590 2.717 1.00 87.88 82 GLY A N 1
ATOM 639 C CA . GLY A 1 82 ? -16.486 -2.993 3.069 1.00 87.88 82 GLY A CA 1
ATOM 640 C C . GLY A 1 82 ? -16.044 -3.337 4.492 1.00 87.88 82 GLY A C 1
ATOM 641 O O . GLY A 1 82 ? -16.597 -2.810 5.454 1.00 87.88 82 GLY A O 1
ATOM 642 N N . LEU A 1 83 ? -15.102 -4.275 4.637 1.00 89.62 83 LEU A N 1
ATOM 643 C CA . LEU A 1 83 ? -14.613 -4.696 5.953 1.00 89.62 83 LEU A CA 1
ATOM 644 C C . LEU A 1 83 ? -13.814 -3.571 6.633 1.00 89.62 83 LEU A C 1
ATOM 646 O O . LEU A 1 83 ? -13.056 -2.879 5.952 1.00 89.62 83 LEU A O 1
ATOM 650 N N . PRO A 1 84 ? -13.936 -3.412 7.965 1.00 90.69 84 PRO A N 1
ATOM 651 C CA . PRO A 1 84 ? -13.184 -2.398 8.689 1.00 90.69 84 PRO A CA 1
ATOM 652 C C . PRO A 1 84 ? -11.682 -2.658 8.579 1.00 90.69 84 PRO A C 1
ATOM 654 O O . PRO A 1 84 ? -11.236 -3.811 8.526 1.00 90.69 84 PRO A O 1
ATOM 657 N N . TRP A 1 85 ? -10.895 -1.579 8.587 1.00 92.50 85 TRP A N 1
ATOM 658 C CA . TRP A 1 85 ? -9.444 -1.698 8.614 1.00 92.50 85 TRP A CA 1
ATOM 659 C C . TRP A 1 85 ? -9.003 -2.493 9.858 1.00 92.50 85 TRP A C 1
ATOM 661 O O . TRP A 1 85 ? -9.399 -2.141 10.973 1.00 92.50 85 TRP A O 1
ATOM 671 N N . PRO A 1 86 ? -8.205 -3.567 9.711 1.00 91.62 86 PRO A N 1
ATOM 672 C CA . PRO A 1 86 ? -7.831 -4.408 10.844 1.00 91.62 86 PRO A CA 1
ATOM 673 C C . PRO A 1 86 ? -7.042 -3.640 11.916 1.00 91.62 86 PRO A C 1
ATOM 675 O O . PRO A 1 86 ? -6.343 -2.670 11.621 1.00 91.62 86 PRO A O 1
ATOM 678 N N . GLY A 1 87 ? -7.094 -4.103 13.166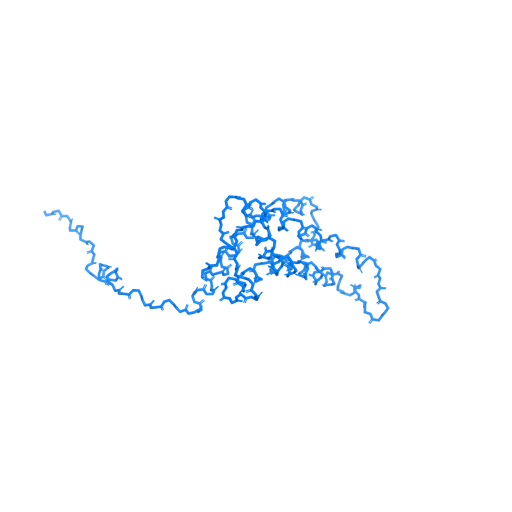 1.00 90.00 87 GLY A N 1
ATOM 679 C CA . GLY A 1 87 ? -6.241 -3.583 14.240 1.00 90.00 87 GLY A CA 1
ATOM 680 C C . GLY A 1 87 ? -4.766 -3.994 14.099 1.00 90.00 87 GLY A C 1
ATOM 681 O O . GLY A 1 87 ? -4.397 -4.773 13.216 1.00 90.00 87 GLY A O 1
ATOM 682 N N . MET A 1 88 ? -3.919 -3.491 15.000 1.00 89.19 88 MET A N 1
ATOM 683 C CA . MET A 1 88 ? -2.496 -3.844 15.080 1.00 89.19 88 MET A CA 1
ATOM 684 C C . MET A 1 88 ? -2.275 -5.008 16.053 1.00 89.19 88 MET A C 1
ATOM 686 O O . MET A 1 88 ? -2.159 -4.808 17.258 1.00 89.19 88 MET A O 1
ATOM 690 N N . THR A 1 89 ? -2.210 -6.236 15.536 1.00 92.00 89 THR A N 1
ATOM 691 C CA . THR A 1 89 ? -1.700 -7.405 16.278 1.00 92.00 89 THR A CA 1
ATOM 692 C C . THR A 1 89 ? -0.307 -7.771 15.756 1.00 92.00 89 THR A C 1
ATOM 694 O O . THR A 1 89 ? -0.022 -7.478 14.594 1.00 92.00 89 THR A O 1
ATOM 697 N N . PRO A 1 90 ? 0.571 -8.431 16.541 1.00 92.94 90 PRO A N 1
ATOM 698 C CA . PRO A 1 90 ? 1.923 -8.774 16.082 1.00 92.94 90 PRO A CA 1
ATOM 699 C C . PRO A 1 90 ? 1.944 -9.545 14.754 1.00 92.94 90 PRO A C 1
ATOM 701 O O . PRO A 1 90 ? 2.747 -9.247 13.874 1.00 92.94 90 PRO A O 1
ATOM 704 N N . LEU A 1 91 ? 1.007 -10.482 14.570 1.00 92.75 91 LEU A N 1
ATOM 705 C CA . LEU A 1 91 ? 0.861 -11.213 13.313 1.00 92.75 91 LEU A CA 1
ATOM 706 C C . LEU A 1 91 ? 0.461 -10.286 12.157 1.00 92.75 91 LEU A C 1
ATOM 708 O O . LEU A 1 91 ? 1.067 -10.345 11.091 1.00 92.75 91 LEU A O 1
ATOM 712 N N . LEU A 1 92 ? -0.532 -9.412 12.354 1.00 92.69 92 LEU A N 1
ATOM 713 C CA . LEU A 1 92 ? -0.974 -8.487 11.308 1.00 92.69 92 LEU A CA 1
ATOM 714 C C . LEU A 1 92 ? 0.083 -7.436 10.969 1.00 92.69 92 LEU A C 1
ATOM 716 O O . LEU A 1 92 ? 0.147 -7.020 9.819 1.00 92.69 92 LEU A O 1
ATOM 720 N N . VAL A 1 93 ? 0.930 -7.043 11.920 1.00 94.62 93 VAL A N 1
ATOM 721 C CA . VAL A 1 93 ? 2.093 -6.185 11.655 1.00 94.62 93 VAL A CA 1
ATOM 722 C C . VAL A 1 93 ? 3.046 -6.870 10.673 1.00 94.62 93 VAL A C 1
ATOM 724 O O . VAL A 1 93 ? 3.419 -6.266 9.669 1.00 94.62 93 VAL A O 1
ATOM 727 N N . LEU A 1 94 ? 3.373 -8.148 10.897 1.00 95.38 94 LEU A N 1
ATOM 728 C CA . LEU A 1 94 ? 4.200 -8.920 9.962 1.00 95.38 94 LEU A CA 1
ATOM 729 C C . LEU A 1 94 ? 3.519 -9.087 8.600 1.00 95.38 94 LEU A C 1
ATOM 731 O O . LEU A 1 94 ? 4.163 -8.933 7.565 1.00 95.38 94 LEU A O 1
ATOM 735 N N . VAL A 1 95 ? 2.211 -9.355 8.580 1.00 95.62 95 VAL A N 1
ATOM 736 C CA . VAL A 1 95 ? 1.468 -9.487 7.319 1.00 95.62 95 VAL A CA 1
ATOM 737 C C . VAL A 1 95 ? 1.458 -8.162 6.554 1.00 95.62 95 VAL A C 1
ATOM 739 O O . VAL A 1 95 ? 1.673 -8.176 5.348 1.00 95.62 95 VAL A O 1
ATOM 742 N N . ARG A 1 96 ? 1.272 -7.014 7.218 1.00 95.75 96 ARG A N 1
ATOM 743 C CA . ARG A 1 96 ? 1.336 -5.688 6.572 1.00 95.75 96 ARG A CA 1
ATOM 744 C C . ARG A 1 96 ? 2.709 -5.391 6.008 1.00 95.75 96 ARG A C 1
ATOM 746 O O . ARG A 1 96 ? 2.794 -4.942 4.870 1.00 95.75 96 ARG A O 1
ATOM 753 N N . LEU A 1 97 ? 3.760 -5.692 6.773 1.00 97.06 97 LEU A N 1
ATOM 754 C CA . LEU A 1 97 ? 5.137 -5.584 6.305 1.00 97.06 97 LEU A CA 1
ATOM 755 C C . LEU A 1 97 ? 5.305 -6.341 4.983 1.00 97.06 97 LEU A C 1
ATOM 757 O O . LEU A 1 97 ? 5.747 -5.766 3.993 1.00 97.06 97 LEU A O 1
ATOM 761 N N . VAL A 1 98 ? 4.886 -7.606 4.931 1.00 97.56 98 VAL A N 1
ATOM 762 C CA . VAL A 1 98 ? 4.992 -8.415 3.709 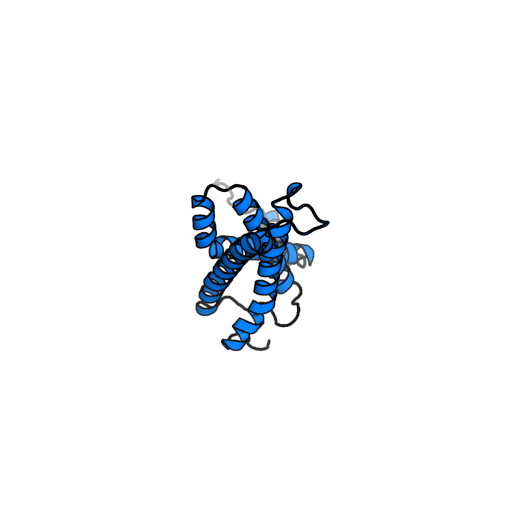1.00 97.56 98 VAL A CA 1
ATOM 763 C C . VAL A 1 98 ? 4.116 -7.853 2.587 1.00 97.56 98 VAL A C 1
ATOM 765 O O . VAL A 1 98 ? 4.610 -7.638 1.484 1.00 97.56 98 VAL A O 1
ATOM 768 N N . VAL A 1 99 ? 2.839 -7.571 2.854 1.00 97.25 99 VAL A N 1
ATOM 769 C CA . VAL A 1 99 ? 1.875 -7.115 1.840 1.00 97.25 99 VAL A CA 1
ATOM 770 C C . VAL A 1 99 ? 2.302 -5.794 1.208 1.00 97.25 99 VAL A C 1
ATOM 772 O O . VAL A 1 99 ? 2.251 -5.685 -0.013 1.00 97.25 99 VAL A O 1
ATOM 775 N N . TYR A 1 100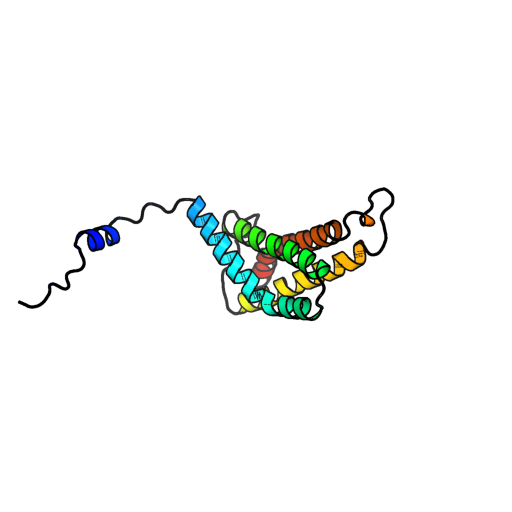 ? 2.756 -4.809 1.987 1.00 97.75 100 TYR A N 1
ATOM 776 C CA . TYR A 1 100 ? 3.180 -3.523 1.430 1.00 97.75 100 TYR A CA 1
ATOM 777 C C . TYR A 1 100 ? 4.418 -3.668 0.546 1.00 97.75 100 TYR A C 1
ATOM 779 O O . TYR A 1 100 ? 4.425 -3.154 -0.569 1.00 97.75 100 TYR A O 1
ATOM 787 N N . ASN A 1 101 ? 5.438 -4.409 0.988 1.00 98.19 101 ASN A N 1
ATOM 788 C CA . ASN A 1 101 ? 6.644 -4.599 0.176 1.00 98.19 101 ASN A CA 1
ATOM 789 C C . ASN A 1 101 ? 6.352 -5.413 -1.095 1.00 98.19 101 ASN A C 1
ATOM 791 O O . ASN A 1 101 ? 6.842 -5.058 -2.164 1.00 98.19 101 ASN A O 1
ATOM 795 N N . VAL A 1 102 ? 5.517 -6.456 -1.009 1.00 97.81 102 VAL A N 1
ATOM 796 C CA . VAL A 1 102 ? 5.104 -7.249 -2.180 1.00 97.81 102 VAL A CA 1
ATOM 797 C C . VAL A 1 102 ? 4.271 -6.411 -3.147 1.00 97.81 102 VAL A C 1
ATOM 799 O O . VAL A 1 102 ? 4.519 -6.465 -4.347 1.00 97.81 102 VAL A O 1
ATOM 802 N N . ALA A 1 103 ? 3.322 -5.611 -2.654 1.00 97.25 103 ALA A N 1
ATOM 803 C CA . ALA A 1 103 ? 2.502 -4.743 -3.496 1.00 97.25 103 ALA A CA 1
ATOM 804 C C . ALA A 1 103 ? 3.352 -3.695 -4.227 1.00 97.25 103 ALA A C 1
ATOM 806 O O . ALA A 1 103 ? 3.177 -3.491 -5.426 1.00 97.25 103 ALA A O 1
ATOM 807 N N . LEU A 1 104 ? 4.310 -3.072 -3.536 1.00 96.06 104 LEU A N 1
ATOM 808 C CA . LEU A 1 104 ? 5.216 -2.103 -4.150 1.00 96.06 104 LEU A CA 1
ATOM 809 C C . LEU A 1 104 ? 6.142 -2.760 -5.180 1.00 96.06 104 LEU A C 1
ATOM 811 O O . LEU A 1 104 ? 6.242 -2.266 -6.300 1.00 96.06 104 LEU A O 1
ATOM 815 N N . ALA A 1 105 ? 6.749 -3.904 -4.854 1.00 95.94 105 ALA A N 1
ATOM 816 C CA . ALA A 1 105 ? 7.578 -4.651 -5.801 1.00 95.94 105 ALA A CA 1
ATOM 817 C C . ALA A 1 105 ? 6.780 -5.100 -7.039 1.00 95.94 105 ALA A C 1
ATOM 819 O O . ALA A 1 105 ? 7.254 -4.958 -8.165 1.00 95.94 105 ALA A O 1
ATOM 820 N N . ALA A 1 106 ? 5.552 -5.590 -6.844 1.00 95.69 106 ALA A N 1
ATOM 821 C CA . ALA A 1 106 ? 4.658 -5.971 -7.933 1.00 95.69 106 ALA A CA 1
ATOM 822 C C . ALA A 1 106 ? 4.258 -4.764 -8.791 1.00 95.69 106 ALA A C 1
ATOM 824 O O . ALA A 1 106 ? 4.259 -4.871 -10.013 1.00 95.69 106 ALA A O 1
ATOM 825 N N . GLY A 1 107 ? 3.964 -3.615 -8.178 1.00 93.06 107 GLY A N 1
ATOM 826 C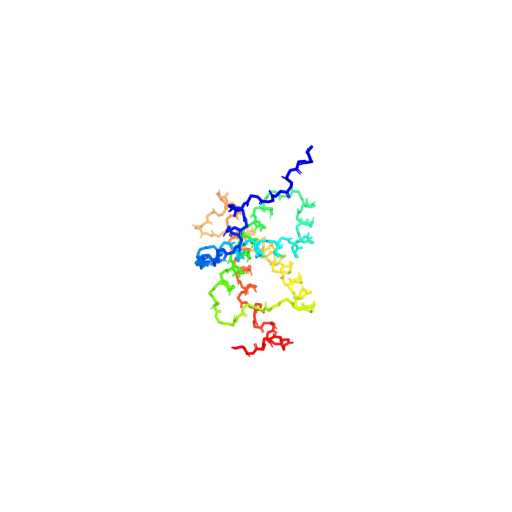 CA . GLY A 1 107 ? 3.666 -2.373 -8.891 1.00 93.06 107 GLY A CA 1
ATOM 827 C C . GLY A 1 107 ? 4.818 -1.920 -9.788 1.00 93.06 107 GLY A C 1
ATOM 828 O O . GLY A 1 107 ? 4.594 -1.615 -10.958 1.00 93.06 107 GLY A O 1
ATOM 829 N N . LEU A 1 108 ? 6.050 -1.953 -9.270 1.00 91.56 108 LEU A N 1
ATOM 830 C CA . LEU A 1 108 ? 7.257 -1.637 -10.040 1.00 91.56 108 LEU A CA 1
ATOM 831 C C . LEU A 1 108 ? 7.477 -2.628 -11.192 1.00 91.56 108 LEU A C 1
ATOM 833 O O . LEU A 1 108 ? 7.694 -2.215 -12.330 1.00 91.56 108 LEU A O 1
ATOM 837 N N . ALA A 1 109 ? 7.371 -3.931 -10.919 1.00 91.12 109 ALA A N 1
ATOM 838 C CA . ALA A 1 109 ? 7.571 -4.968 -11.928 1.00 91.12 109 ALA A CA 1
ATOM 839 C C . ALA A 1 109 ? 6.511 -4.910 -13.041 1.00 91.12 109 ALA A C 1
ATOM 841 O O . ALA A 1 109 ? 6.849 -4.959 -14.222 1.00 91.12 109 ALA A O 1
ATOM 842 N N . LEU A 1 110 ? 5.231 -4.766 -12.682 1.00 87.94 110 LEU A N 1
ATOM 843 C CA . LEU A 1 110 ? 4.133 -4.666 -13.647 1.00 87.94 110 LEU A CA 1
ATOM 844 C C . LEU A 1 110 ? 4.198 -3.369 -14.456 1.00 87.94 110 LEU A C 1
ATOM 846 O O . LEU A 1 110 ? 3.913 -3.399 -15.650 1.00 87.94 110 LEU A O 1
ATOM 850 N N . GLY A 1 111 ? 4.605 -2.257 -13.837 1.00 81.38 111 GLY A N 1
ATOM 851 C CA . GLY A 1 111 ? 4.863 -1.005 -14.545 1.00 81.38 111 GLY A CA 1
ATOM 852 C C . GLY A 1 111 ? 5.949 -1.161 -15.613 1.00 81.38 111 GLY A C 1
ATOM 853 O O . GLY A 1 111 ? 5.750 -0.735 -16.744 1.00 81.38 111 GLY A O 1
ATOM 854 N N . GLY A 1 112 ? 7.054 -1.843 -15.300 1.00 78.62 112 GLY A N 1
ATOM 855 C CA . GLY A 1 112 ? 8.101 -2.126 -16.287 1.00 78.62 112 GLY A CA 1
ATOM 856 C C . GLY A 1 112 ? 7.643 -3.058 -17.415 1.00 78.62 112 GLY A C 1
ATOM 857 O O . GLY A 1 112 ? 7.962 -2.825 -18.575 1.00 78.62 112 GLY A O 1
ATOM 858 N N . LEU A 1 113 ? 6.862 -4.095 -17.095 1.00 81.19 113 LEU A N 1
ATOM 859 C CA . LEU A 1 113 ? 6.402 -5.082 -18.080 1.00 81.19 113 LEU A CA 1
ATOM 860 C C . LEU A 1 113 ? 5.338 -4.534 -19.039 1.00 81.19 113 LEU A C 1
ATOM 862 O O . LEU A 1 113 ? 5.388 -4.815 -20.232 1.00 81.19 113 LEU A O 1
ATOM 866 N N . LEU A 1 114 ? 4.358 -3.782 -18.530 1.00 76.12 114 LEU A N 1
ATOM 867 C CA . LEU A 1 114 ? 3.208 -3.326 -19.323 1.00 76.12 114 LEU A CA 1
ATOM 868 C C . LEU A 1 114 ? 3.527 -2.142 -20.241 1.00 76.12 114 LEU A C 1
ATOM 870 O O . LEU A 1 114 ? 2.776 -1.889 -21.180 1.00 76.12 114 LEU A O 1
ATOM 874 N N . PHE A 1 115 ? 4.620 -1.430 -19.972 1.00 73.00 115 PHE A N 1
ATOM 875 C CA . PHE A 1 115 ? 5.035 -0.250 -20.731 1.00 73.00 115 PHE A CA 1
ATOM 876 C C . PHE A 1 115 ? 6.425 -0.409 -21.358 1.00 73.00 115 PHE A C 1
ATOM 878 O O . PHE A 1 115 ? 7.057 0.585 -21.703 1.00 73.00 115 PHE A O 1
ATOM 885 N N . ALA A 1 116 ? 6.885 -1.653 -21.535 1.00 67.31 116 ALA A N 1
ATOM 886 C CA . ALA A 1 116 ? 8.100 -1.957 -22.289 1.00 67.31 116 ALA A CA 1
ATOM 887 C C . ALA A 1 116 ? 7.958 -1.614 -23.786 1.00 67.31 116 ALA A C 1
ATOM 889 O O . ALA A 1 116 ? 8.936 -1.216 -24.413 1.00 67.31 116 ALA A O 1
ATOM 890 N N . ASP A 1 117 ? 6.737 -1.711 -24.331 1.00 62.12 117 ASP A N 1
ATOM 891 C CA . ASP A 1 117 ? 6.428 -1.440 -25.736 1.00 62.12 117 ASP A CA 1
ATOM 892 C C . ASP A 1 117 ? 5.417 -0.281 -25.887 1.00 62.12 117 ASP A C 1
ATOM 894 O O . ASP A 1 117 ? 4.453 -0.184 -25.118 1.00 62.12 117 ASP A O 1
ATOM 898 N N . PRO A 1 118 ? 5.576 0.605 -26.889 1.00 56.25 118 PRO A N 1
ATOM 899 C CA . PRO A 1 118 ? 4.621 1.680 -27.149 1.00 56.25 118 PRO A CA 1
ATOM 900 C C . PRO A 1 118 ? 3.272 1.138 -27.655 1.00 56.25 118 PRO A C 1
ATOM 902 O O . PRO A 1 118 ? 3.205 0.380 -28.623 1.00 56.25 118 PRO A O 1
ATOM 905 N N . ILE A 1 119 ? 2.170 1.581 -27.038 1.00 58.47 119 ILE A N 1
ATOM 906 C CA . ILE A 1 119 ? 0.800 1.253 -27.462 1.00 58.47 119 ILE A CA 1
ATOM 907 C C . ILE A 1 119 ? 0.382 2.219 -28.582 1.00 58.47 119 ILE A C 1
ATOM 909 O O . ILE A 1 119 ? 0.447 3.439 -28.430 1.00 58.47 119 ILE A O 1
ATOM 913 N N . VAL A 1 120 ? -0.064 1.684 -29.721 1.00 51.06 120 VAL A N 1
ATOM 914 C CA . VAL A 1 120 ? -0.444 2.474 -30.906 1.00 51.06 120 VAL A CA 1
ATOM 915 C C . VAL A 1 120 ? -1.554 3.480 -30.555 1.00 51.06 120 VAL A C 1
ATOM 917 O O . VAL A 1 120 ? -2.655 3.088 -30.180 1.00 51.06 120 VAL A O 1
ATOM 920 N N . GLY A 1 121 ? -1.264 4.781 -30.689 1.00 54.88 121 GLY A N 1
ATOM 921 C CA . GLY A 1 121 ? -2.207 5.885 -30.445 1.00 54.88 121 GLY A CA 1
ATOM 922 C C . GLY A 1 121 ? -2.071 6.595 -29.089 1.00 54.88 121 GLY A C 1
ATOM 923 O O . GLY A 1 121 ? -2.672 7.652 -28.914 1.00 54.88 121 GLY A O 1
ATOM 924 N N . PHE A 1 122 ? -1.259 6.071 -28.162 1.00 51.56 122 PHE A N 1
ATOM 925 C CA . PHE A 1 122 ? -0.906 6.730 -26.900 1.00 51.56 122 PHE A CA 1
ATOM 926 C C . PHE A 1 122 ? 0.612 6.633 -26.696 1.00 51.56 122 PHE A C 1
ATOM 928 O O . PHE A 1 122 ? 1.155 5.576 -26.375 1.00 51.56 122 PHE A O 1
ATOM 935 N N . SER A 1 123 ? 1.319 7.736 -26.937 1.00 54.78 123 SER A N 1
ATOM 936 C CA . SER A 1 123 ? 2.775 7.782 -26.817 1.00 54.78 123 SER A CA 1
ATOM 937 C C . SER A 1 123 ? 3.178 7.963 -25.353 1.00 54.78 123 SER A C 1
ATOM 939 O O . SER A 1 123 ? 3.295 9.084 -24.863 1.00 54.78 123 SER A O 1
ATOM 941 N N . TRP A 1 124 ? 3.450 6.863 -24.647 1.00 56.72 124 TRP A N 1
ATOM 942 C CA . TRP A 1 124 ? 4.174 6.934 -23.368 1.00 56.72 124 TRP A CA 1
ATOM 943 C C . TRP A 1 124 ? 5.590 7.491 -23.548 1.00 56.72 124 TRP A C 1
ATOM 945 O O . TRP A 1 124 ? 6.200 7.911 -22.580 1.00 56.72 124 TRP A O 1
ATOM 955 N N . VAL A 1 125 ? 6.097 7.575 -24.782 1.00 53.09 125 VAL A N 1
ATOM 956 C CA . VAL A 1 125 ? 7.396 8.183 -25.100 1.00 53.09 125 VAL A CA 1
ATOM 957 C C . VAL A 1 125 ? 7.438 9.664 -24.707 1.00 53.09 125 VAL A C 1
ATOM 959 O O . VAL A 1 125 ? 8.498 10.166 -24.347 1.00 53.09 125 VAL A O 1
ATOM 962 N N . GLU A 1 126 ? 6.299 10.366 -24.715 1.00 59.56 126 GLU A N 1
ATOM 963 C CA . GLU A 1 126 ? 6.238 11.770 -24.282 1.00 59.56 126 GLU A CA 1
ATOM 964 C C . GLU A 1 126 ? 6.207 11.922 -22.751 1.00 59.56 126 GLU A C 1
ATOM 966 O O . GLU A 1 126 ? 6.653 12.942 -22.226 1.00 59.56 126 GLU A O 1
ATOM 971 N N . GLN A 1 127 ? 5.701 10.915 -22.025 1.00 63.81 127 GLN A N 1
ATOM 972 C CA . GLN A 1 127 ? 5.598 10.901 -20.559 1.00 63.81 127 GLN A CA 1
ATOM 973 C C . GLN A 1 127 ? 5.822 9.479 -19.999 1.00 63.81 127 GLN A C 1
ATOM 975 O O . GLN A 1 127 ? 4.874 8.849 -19.510 1.00 63.81 127 GLN A O 1
ATOM 980 N N . PRO A 1 128 ? 7.071 8.970 -20.032 1.00 70.69 128 PRO A N 1
ATOM 981 C CA . PRO A 1 128 ? 7.386 7.548 -19.809 1.00 70.69 128 PRO A CA 1
ATOM 982 C C . PRO A 1 128 ? 7.053 7.045 -18.401 1.00 70.69 128 PRO A C 1
ATOM 984 O O . PRO A 1 128 ? 6.910 5.849 -18.173 1.00 70.69 128 PRO A O 1
ATOM 987 N N . ILE A 1 129 ? 6.847 7.964 -17.459 1.00 82.94 129 ILE A N 1
ATOM 988 C CA . ILE A 1 129 ? 6.643 7.666 -16.042 1.00 82.94 129 ILE A CA 1
ATOM 989 C C . ILE A 1 129 ? 5.155 7.495 -15.695 1.00 82.94 129 ILE A C 1
ATOM 991 O O . ILE A 1 129 ? 4.825 6.801 -14.731 1.00 82.94 129 ILE A O 1
ATOM 995 N N . LEU A 1 130 ? 4.231 8.103 -16.453 1.00 85.38 130 LEU A N 1
ATOM 996 C CA . LEU A 1 130 ? 2.819 8.153 -16.051 1.00 85.38 130 LEU A CA 1
ATOM 997 C C . LEU A 1 130 ? 2.151 6.777 -16.044 1.00 85.38 130 LEU A C 1
ATOM 999 O O . LEU A 1 130 ? 1.480 6.433 -15.074 1.00 85.38 130 LEU A O 1
ATOM 1003 N N . GLY A 1 131 ? 2.337 5.990 -17.102 1.00 86.38 131 GLY A N 1
ATOM 1004 C CA . GLY A 1 131 ? 1.728 4.665 -17.238 1.00 86.38 131 GLY A CA 1
ATOM 1005 C C . GLY A 1 131 ? 2.163 3.728 -16.113 1.00 86.38 131 GLY A C 1
ATOM 1006 O O . GLY A 1 131 ? 1.310 3.254 -15.352 1.00 86.38 131 GLY A O 1
ATOM 1007 N N . PRO A 1 132 ? 3.480 3.525 -15.930 1.00 89.81 132 PRO A N 1
ATOM 1008 C CA . PRO A 1 132 ? 4.006 2.740 -14.820 1.00 89.81 132 PRO A CA 1
ATOM 1009 C C . PRO A 1 132 ? 3.533 3.243 -13.448 1.00 89.81 132 PRO A C 1
ATOM 1011 O O . PRO A 1 132 ? 3.146 2.437 -12.602 1.00 89.81 132 PRO A O 1
ATOM 1014 N N . SER A 1 133 ? 3.476 4.565 -13.239 1.00 91.56 133 SER A N 1
ATOM 1015 C CA . SER A 1 133 ? 2.988 5.164 -11.986 1.00 91.56 133 SER A CA 1
ATOM 1016 C C . SER A 1 133 ? 1.516 4.854 -11.710 1.00 91.56 133 SER A C 1
ATOM 1018 O O . SER A 1 133 ? 1.155 4.554 -10.571 1.00 91.56 133 SER A O 1
ATOM 1020 N N . LEU A 1 134 ? 0.661 4.888 -12.737 1.00 92.50 134 LEU A N 1
ATOM 1021 C CA . LEU A 1 134 ? -0.758 4.544 -12.614 1.00 92.50 134 LEU A CA 1
ATOM 1022 C C . LEU A 1 134 ? -0.949 3.071 -12.243 1.00 92.50 134 LEU A C 1
ATOM 1024 O O . LEU A 1 134 ? -1.761 2.764 -11.369 1.00 92.50 134 LEU A O 1
ATOM 1028 N N . ILE A 1 135 ? -0.182 2.167 -12.856 1.00 93.31 135 ILE A N 1
ATOM 1029 C CA . ILE A 1 135 ? -0.217 0.741 -12.506 1.00 93.31 135 ILE A CA 1
ATOM 1030 C C . ILE A 1 135 ? 0.271 0.520 -11.078 1.00 93.31 135 ILE A C 1
ATOM 1032 O O . ILE A 1 135 ? -0.399 -0.169 -10.309 1.00 93.31 135 ILE A O 1
ATOM 1036 N N . ALA A 1 136 ? 1.383 1.139 -10.687 1.00 94.75 136 ALA A N 1
ATOM 1037 C CA . ALA A 1 136 ? 1.909 1.003 -9.336 1.00 94.75 136 ALA A CA 1
ATOM 1038 C C . ALA A 1 136 ? 0.920 1.544 -8.283 1.00 94.75 136 ALA A C 1
ATOM 1040 O O . ALA A 1 136 ? 0.672 0.892 -7.265 1.00 94.75 136 ALA A O 1
ATOM 1041 N N . ALA A 1 137 ? 0.268 2.676 -8.565 1.00 96.00 137 ALA A N 1
ATOM 1042 C CA . ALA A 1 137 ? -0.811 3.205 -7.737 1.00 96.00 137 ALA A CA 1
ATOM 1043 C C . ALA A 1 137 ? -2.006 2.241 -7.654 1.00 96.00 137 ALA A C 1
ATOM 1045 O O . ALA A 1 137 ? -2.514 2.003 -6.555 1.00 96.00 137 ALA A O 1
ATOM 1046 N N . LEU A 1 138 ? -2.430 1.652 -8.775 1.00 96.75 138 LEU A N 1
ATOM 1047 C CA . LEU A 1 138 ? -3.550 0.709 -8.825 1.00 96.75 138 LEU A CA 1
ATOM 1048 C C . LEU A 1 138 ? -3.263 -0.574 -8.035 1.00 96.75 138 LEU A C 1
ATOM 1050 O O . LEU A 1 138 ? -4.128 -1.034 -7.291 1.00 96.75 138 LEU A O 1
ATOM 1054 N N . VAL A 1 139 ? -2.044 -1.112 -8.118 1.00 97.00 139 VAL A N 1
ATOM 1055 C CA . VAL A 1 139 ? -1.616 -2.246 -7.282 1.00 97.00 139 VAL A CA 1
ATOM 1056 C C . VAL A 1 139 ? -1.680 -1.877 -5.795 1.00 97.00 139 VAL A C 1
ATOM 1058 O O . VAL A 1 139 ? -2.171 -2.672 -4.991 1.00 97.00 139 VAL A O 1
ATOM 1061 N N . GLY A 1 140 ? -1.279 -0.653 -5.432 1.00 96.06 140 GLY A N 1
ATOM 1062 C CA . GLY A 1 140 ? -1.459 -0.111 -4.082 1.00 96.06 140 GLY A CA 1
ATOM 1063 C C . GLY A 1 140 ? -2.925 -0.108 -3.632 1.00 96.06 140 GLY A C 1
ATOM 1064 O O . GLY A 1 140 ? -3.233 -0.607 -2.549 1.00 96.06 140 GLY A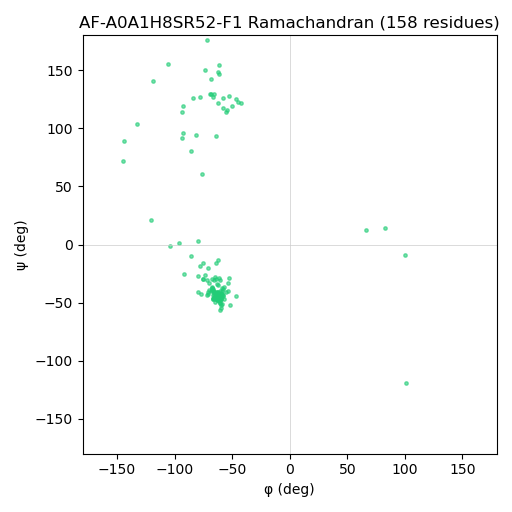 O 1
ATOM 1065 N N . VAL A 1 141 ? -3.848 0.360 -4.482 1.00 96.00 141 VAL A N 1
ATOM 1066 C CA . VAL A 1 141 ? -5.296 0.339 -4.188 1.00 96.00 141 VAL A CA 1
ATOM 1067 C C . VAL A 1 141 ? -5.788 -1.090 -3.967 1.00 96.00 141 VAL A C 1
ATOM 1069 O O . VAL A 1 141 ? -6.484 -1.354 -2.987 1.00 96.00 141 VAL A O 1
ATOM 1072 N N . VAL A 1 142 ? -5.414 -2.024 -4.845 1.00 96.25 142 VAL A N 1
ATOM 1073 C CA . VAL A 1 142 ? -5.805 -3.437 -4.729 1.00 96.25 142 VAL A CA 1
ATOM 1074 C C . VAL A 1 142 ? -5.308 -4.034 -3.413 1.00 96.25 142 VAL A C 1
ATOM 1076 O O . VAL A 1 142 ? -6.070 -4.721 -2.732 1.00 96.25 142 VAL A O 1
ATOM 1079 N N . ALA A 1 143 ? -4.070 -3.733 -3.011 1.00 96.06 143 ALA A N 1
ATOM 1080 C CA . ALA A 1 143 ? -3.516 -4.193 -1.742 1.00 96.06 143 ALA A CA 1
ATOM 1081 C C . ALA A 1 143 ? -4.302 -3.646 -0.538 1.00 96.06 143 ALA A C 1
ATOM 1083 O O . ALA A 1 143 ? -4.666 -4.415 0.353 1.00 96.06 143 ALA A O 1
ATOM 1084 N N . VAL A 1 144 ? -4.629 -2.349 -0.534 1.00 95.69 144 VAL A N 1
ATOM 1085 C CA . VAL A 1 144 ? -5.442 -1.722 0.523 1.00 95.69 144 VAL A CA 1
ATOM 1086 C C . VAL A 1 144 ? -6.833 -2.344 0.594 1.00 95.69 144 VAL A C 1
ATOM 1088 O O . VAL A 1 144 ? -7.295 -2.702 1.675 1.00 95.69 144 VAL A O 1
ATOM 1091 N N . VAL A 1 145 ? -7.517 -2.487 -0.541 1.00 94.75 145 VAL A N 1
ATOM 1092 C CA . VAL A 1 145 ? -8.882 -3.031 -0.579 1.00 94.75 145 VAL A CA 1
ATOM 1093 C C . VAL A 1 145 ? -8.896 -4.513 -0.196 1.00 94.75 145 VAL A C 1
ATOM 1095 O O . VAL A 1 145 ? -9.809 -4.954 0.500 1.00 94.75 145 VAL A O 1
ATOM 1098 N N . GLY A 1 146 ? -7.885 -5.280 -0.607 1.00 94.50 146 GLY A N 1
ATOM 1099 C CA . GLY A 1 146 ? -7.773 -6.710 -0.318 1.00 94.50 146 GLY A CA 1
ATOM 1100 C C . GLY A 1 146 ? -7.345 -7.032 1.117 1.00 94.50 146 GLY A C 1
ATOM 1101 O O . GLY A 1 146 ? -7.746 -8.066 1.657 1.00 94.50 146 GLY A O 1
ATOM 1102 N N . PHE A 1 147 ? -6.569 -6.159 1.767 1.00 94.69 147 PHE A N 1
ATOM 1103 C CA . PHE A 1 147 ? -5.970 -6.446 3.074 1.00 94.69 147 PHE A CA 1
ATOM 1104 C C . PHE A 1 147 ? -6.987 -6.785 4.187 1.00 94.69 147 PHE A C 1
ATOM 1106 O O . PHE A 1 147 ? -6.775 -7.780 4.887 1.00 94.69 147 PHE A O 1
ATOM 1113 N N . PRO A 1 148 ? -8.118 -6.067 4.354 1.00 94.12 148 PRO A N 1
ATOM 1114 C CA . PRO A 1 148 ? -9.144 -6.440 5.329 1.00 94.12 148 PRO A CA 1
ATOM 1115 C C . PRO A 1 148 ? -9.697 -7.862 5.139 1.00 94.12 148 PRO A C 1
ATOM 1117 O O . PRO A 1 148 ? -9.949 -8.569 6.118 1.00 94.12 148 PRO A O 1
ATOM 1120 N N . TYR A 1 149 ? -9.844 -8.317 3.891 1.00 94.19 149 TYR A N 1
ATOM 1121 C CA . TYR A 1 149 ? -10.308 -9.673 3.579 1.00 94.19 149 TYR A CA 1
ATOM 1122 C C . TYR A 1 149 ? -9.254 -10.723 3.924 1.00 94.19 149 TYR A C 1
ATOM 1124 O O . TYR A 1 149 ? -9.587 -11.753 4.512 1.00 94.19 149 TYR A O 1
ATOM 1132 N N . LEU A 1 150 ? -7.982 -10.433 3.639 1.00 93.31 150 LEU A N 1
ATOM 1133 C CA . LEU A 1 150 ? -6.863 -11.278 4.052 1.00 93.31 150 LEU A CA 1
ATOM 1134 C C . LEU A 1 150 ? -6.804 -11.408 5.582 1.00 93.31 150 LEU A C 1
ATOM 1136 O O . LEU A 1 150 ? -6.730 -12.515 6.110 1.00 93.31 150 LEU A O 1
ATOM 1140 N N . ALA A 1 151 ? -6.914 -10.298 6.311 1.00 92.38 151 ALA A N 1
ATOM 1141 C CA . ALA A 1 151 ? -6.914 -10.306 7.774 1.00 92.38 151 ALA A CA 1
ATOM 1142 C C . ALA A 1 151 ? -8.105 -11.079 8.365 1.00 92.38 151 ALA A C 1
ATOM 1144 O O . ALA A 1 151 ? -7.968 -11.747 9.395 1.00 92.38 151 ALA A O 1
ATOM 1145 N N . ARG A 1 152 ? -9.272 -11.023 7.711 1.00 91.56 152 ARG A N 1
ATOM 1146 C CA . ARG A 1 152 ? -10.439 -11.830 8.088 1.00 91.56 152 ARG A CA 1
ATOM 1147 C C . ARG A 1 152 ? -10.195 -13.319 7.860 1.00 91.56 152 ARG A C 1
ATOM 1149 O O . ARG A 1 152 ? -10.529 -14.106 8.741 1.00 91.56 152 ARG A O 1
ATOM 1156 N N . ALA A 1 153 ? -9.600 -13.700 6.731 1.00 90.12 153 ALA A N 1
ATOM 1157 C CA . ALA A 1 153 ? -9.240 -15.091 6.448 1.00 90.12 153 ALA A CA 1
ATOM 1158 C C . ALA A 1 153 ? -8.239 -15.650 7.477 1.00 90.12 153 ALA A C 1
ATOM 1160 O O . ALA A 1 153 ? -8.302 -16.825 7.825 1.00 90.12 153 ALA A O 1
ATOM 1161 N N . LEU A 1 154 ? -7.381 -14.788 8.031 1.00 89.31 154 LEU A N 1
ATOM 1162 C CA . LEU A 1 154 ? -6.466 -15.108 9.133 1.00 89.31 154 LEU A CA 1
ATOM 1163 C C . LEU A 1 154 ? -7.133 -15.095 10.528 1.00 89.31 154 LEU A C 1
ATOM 1165 O O . LEU A 1 154 ? -6.451 -15.285 11.530 1.00 89.31 154 LEU A O 1
ATOM 1169 N N . GLY A 1 155 ? -8.449 -14.866 10.621 1.00 81.19 155 GLY A N 1
ATOM 1170 C CA . GLY A 1 155 ? -9.221 -14.943 11.869 1.00 81.19 155 GLY A CA 1
ATOM 1171 C C . GLY A 1 155 ? -9.182 -13.696 12.764 1.00 81.19 155 GLY A C 1
ATOM 1172 O O . GLY A 1 155 ? -9.586 -13.773 13.925 1.00 81.19 155 GLY A O 1
ATOM 1173 N N . HIS A 1 156 ? -8.716 -12.544 12.267 1.00 69.19 156 HIS A N 1
ATOM 1174 C CA . HIS A 1 156 ? -8.441 -11.364 13.105 1.00 69.19 156 HIS A CA 1
ATOM 1175 C C . HIS A 1 156 ? -9.471 -10.225 13.045 1.00 69.19 156 HIS A C 1
ATOM 1177 O O . HIS A 1 156 ? -9.335 -9.250 13.785 1.00 69.19 156 HIS A O 1
ATOM 1183 N N . VAL A 1 157 ? -10.524 -10.336 12.234 1.00 63.06 157 VAL A N 1
ATOM 1184 C CA . VAL A 1 157 ? -11.627 -9.361 12.236 1.00 63.06 157 VAL A CA 1
ATOM 1185 C C . VAL A 1 157 ? -12.725 -9.877 13.167 1.00 63.06 157 VAL A C 1
ATOM 1187 O O . VAL A 1 157 ? -13.578 -10.660 12.755 1.00 63.06 157 VAL A O 1
ATOM 1190 N N . ARG A 1 158 ? -12.680 -9.487 14.448 1.00 53.81 158 ARG A N 1
ATOM 1191 C CA . ARG A 1 158 ? -13.804 -9.700 15.375 1.00 53.81 158 ARG A CA 1
ATOM 1192 C C . ARG A 1 158 ? -14.869 -8.645 15.085 1.00 53.81 158 ARG A C 1
ATOM 1194 O O . ARG A 1 158 ? -14.550 -7.463 15.045 1.00 53.81 158 ARG A O 1
ATOM 1201 N N . HIS A 1 159 ? -16.104 -9.092 14.860 1.00 46.91 159 HIS A N 1
ATOM 1202 C CA . HIS A 1 159 ? -17.273 -8.226 14.737 1.00 46.91 159 HIS A CA 1
ATOM 1203 C C . HIS A 1 159 ? -17.381 -7.350 15.993 1.00 46.91 159 HIS A C 1
ATOM 1205 O O . HIS A 1 159 ? -17.538 -7.882 17.093 1.00 46.91 159 HIS A O 1
ATOM 1211 N N . GLY A 1 160 ? -17.208 -6.042 15.814 1.00 43.50 160 GLY A N 1
ATOM 1212 C CA . GLY A 1 160 ? -17.650 -5.014 16.752 1.00 43.50 160 GLY A CA 1
ATOM 1213 C C . GLY A 1 160 ? -19.012 -4.507 16.321 1.00 43.50 160 GLY A C 1
ATOM 1214 O O . GLY A 1 160 ? -19.219 -4.428 15.087 1.00 43.50 160 GLY A O 1
#

Mean predicted aligned error: 9.51 Å

Nearest PDB structures (foldseek):
  5vkv-assembly1_A  TM=2.098E-01  e=6.208E+00  Thermus thermophilus HB8

pLDDT: mean 84.21, std 15.46, range [43.5, 98.19]